Protein AF-A0A9D5URM2-F1 (afdb_monomer_lite)

Secondary structure (DSSP, 8-state):
-------------------PPPPPSSEE-HHHHHHHHHHHHHHHHHHTTSTTPPPPSSPEEEE-SSS--EEETTEEEE-S--HHHHHHHHHHHHHHHHTTTSGGGG-HHHHHHHHHHHHH-PPP-

pLDDT: mean 87.33, std 15.48, range [42.16, 98.62]

Radius of gyration: 25.63 Å; chains: 1; bounding box: 33×63×86 Å

Sequence (125 aa):
MKNWPSAIILCGALLYATTLPAQPRCTPDAALQQWLLTQAKGWHTLLQHYPGLEEPPPLRLCRIAHGQPHTDHGEIRLPPMPAEELRLAAAHEYLHLHFRHHPNGRDEPFIEQLARALILGEPPP

Foldseek 3Di:
DDDDDDDPPPPPPPPPPPPDPDDPQFAWDPPLQVVLVVLVVVCCVVCVVQPPWDDFPDETETEHQDDPFEDDPRYTYHYDDPPLVRQLSSQLRVLLRRCVPPPCSPVSVQSSQQSCCSRVVDDHD

Structure (mmCIF, N/CA/C/O backbone):
data_AF-A0A9D5URM2-F1
#
_entry.id   AF-A0A9D5URM2-F1
#
loop_
_atom_site.group_PDB
_atom_site.id
_atom_site.type_symbol
_atom_site.label_atom_id
_atom_site.label_alt_id
_atom_site.label_comp_id
_atom_site.label_asym_id
_atom_site.label_entity_id
_atom_site.label_seq_id
_atom_site.pdbx_PDB_ins_code
_atom_site.Cartn_x
_atom_site.Cartn_y
_atom_site.Cartn_z
_atom_site.occupancy
_atom_site.B_iso_or_equiv
_atom_site.auth_seq_id
_atom_site.auth_comp_id
_atom_site.auth_asym_id
_atom_site.auth_atom_id
_atom_site.pdbx_PDB_model_num
ATOM 1 N N . MET A 1 1 ? 13.798 -51.283 -71.723 1.00 46.03 1 MET A N 1
ATOM 2 C CA . MET A 1 1 ? 13.843 -51.694 -70.303 1.00 46.03 1 MET A CA 1
ATOM 3 C C . MET A 1 1 ? 14.630 -50.662 -69.513 1.00 46.03 1 MET A C 1
ATOM 5 O O . MET A 1 1 ? 15.852 -50.668 -69.580 1.00 46.03 1 MET A O 1
ATOM 9 N N . LYS A 1 2 ? 13.947 -49.750 -68.818 1.00 45.69 2 LYS A N 1
ATOM 10 C CA . LYS A 1 2 ? 14.487 -49.078 -67.630 1.00 45.69 2 LYS A CA 1
ATOM 11 C C . LYS A 1 2 ? 13.328 -48.389 -66.922 1.00 45.69 2 LYS A C 1
ATOM 13 O O . LYS A 1 2 ? 12.686 -47.503 -67.472 1.00 45.69 2 LYS A O 1
ATOM 18 N N . ASN A 1 3 ? 13.030 -48.903 -65.745 1.00 42.16 3 ASN A N 1
ATOM 19 C CA . ASN A 1 3 ? 11.854 -48.618 -64.947 1.00 42.16 3 ASN A CA 1
ATOM 20 C C . ASN A 1 3 ? 12.350 -47.679 -63.851 1.00 42.16 3 ASN A C 1
ATOM 22 O O . ASN A 1 3 ? 13.283 -48.045 -63.136 1.00 42.16 3 ASN A O 1
ATOM 26 N N . TRP A 1 4 ? 11.776 -46.485 -63.734 1.00 47.28 4 TRP A N 1
ATOM 27 C CA . TRP A 1 4 ? 12.107 -45.560 -62.652 1.00 47.28 4 TRP A CA 1
ATOM 28 C C . TRP A 1 4 ? 10.845 -45.368 -61.806 1.00 47.28 4 TRP A C 1
ATOM 30 O O . TRP A 1 4 ? 9.830 -44.952 -62.365 1.00 47.28 4 TRP A O 1
ATOM 40 N N . PRO A 1 5 ? 10.836 -45.746 -60.514 1.00 56.50 5 PRO A N 1
ATOM 41 C CA . PRO A 1 5 ? 9.640 -45.605 -59.705 1.00 56.50 5 PRO A CA 1
ATOM 42 C C . PRO A 1 5 ? 9.430 -44.134 -59.356 1.0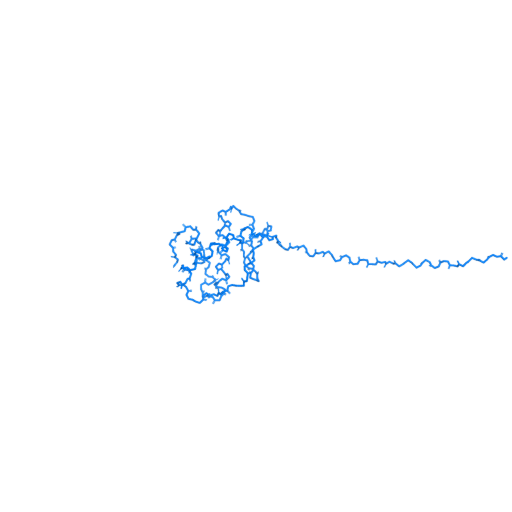0 56.50 5 PRO A C 1
ATOM 44 O O . PRO A 1 5 ? 10.355 -43.433 -58.945 1.00 56.50 5 PRO A O 1
ATOM 47 N N . SER A 1 6 ? 8.189 -43.688 -59.523 1.00 48.84 6 SER A N 1
ATOM 48 C CA . SER A 1 6 ? 7.692 -42.392 -59.089 1.00 48.84 6 SER A CA 1
ATOM 49 C C . SER A 1 6 ? 8.011 -42.173 -57.610 1.00 48.84 6 SER A C 1
ATOM 51 O O . SER A 1 6 ? 7.441 -42.826 -56.737 1.00 48.84 6 SER A O 1
ATOM 53 N N . ALA A 1 7 ? 8.922 -41.246 -57.320 1.00 51.41 7 ALA A N 1
ATOM 54 C CA . ALA A 1 7 ? 9.112 -40.731 -55.976 1.00 51.41 7 ALA A CA 1
ATOM 55 C C . ALA A 1 7 ? 7.923 -39.818 -55.653 1.00 51.41 7 ALA A C 1
ATOM 57 O O . ALA A 1 7 ? 7.826 -38.694 -56.144 1.00 51.41 7 ALA A O 1
ATOM 58 N N . ILE A 1 8 ? 6.985 -40.332 -54.860 1.00 58.38 8 ILE A N 1
ATOM 59 C CA . ILE A 1 8 ? 5.915 -39.542 -54.257 1.00 58.38 8 ILE A CA 1
ATOM 60 C C . ILE A 1 8 ? 6.584 -38.616 -53.239 1.00 58.38 8 ILE A C 1
ATOM 62 O O . ILE A 1 8 ? 6.921 -39.029 -52.131 1.00 58.38 8 ILE A O 1
ATOM 66 N N . ILE A 1 9 ? 6.814 -37.362 -53.628 1.00 55.34 9 ILE A N 1
ATOM 67 C CA . ILE A 1 9 ? 7.181 -36.301 -52.691 1.00 55.34 9 ILE A CA 1
ATOM 68 C C . ILE A 1 9 ? 5.907 -35.957 -51.918 1.00 55.34 9 ILE A C 1
ATOM 70 O O . ILE A 1 9 ? 5.089 -35.145 -52.347 1.00 55.34 9 ILE A O 1
ATOM 74 N N . LEU A 1 10 ? 5.719 -36.621 -50.778 1.00 52.69 10 LEU A N 1
ATOM 75 C CA . LEU A 1 10 ? 4.817 -36.168 -49.725 1.00 52.69 10 LEU A CA 1
ATOM 76 C C . LEU A 1 10 ? 5.375 -34.844 -49.195 1.00 52.69 10 LEU A C 1
ATOM 78 O O . LEU A 1 10 ? 6.219 -34.810 -48.304 1.00 52.69 10 LEU A O 1
ATOM 82 N N . CYS A 1 11 ? 4.915 -33.740 -49.780 1.00 51.75 11 CYS A N 1
ATOM 83 C CA . CYS A 1 11 ? 5.122 -32.404 -49.243 1.00 51.75 11 CYS A CA 1
ATOM 84 C C . CYS A 1 11 ? 4.212 -32.255 -48.013 1.00 51.75 11 CYS A C 1
ATOM 86 O O . CYS A 1 11 ? 3.141 -31.657 -48.072 1.00 51.75 11 CYS A O 1
ATOM 88 N N . GLY A 1 12 ? 4.595 -32.895 -46.906 1.00 53.00 12 GLY A N 1
ATOM 89 C CA . GLY A 1 12 ? 3.947 -32.717 -45.615 1.00 53.00 12 GLY A CA 1
ATOM 90 C C . GLY A 1 12 ? 4.245 -31.314 -45.109 1.00 53.00 12 GLY A C 1
ATOM 91 O O . GLY A 1 12 ? 5.307 -31.075 -44.541 1.00 53.00 12 GLY A O 1
ATOM 92 N N . ALA A 1 13 ? 3.327 -30.376 -45.338 1.00 60.41 13 ALA A N 1
ATOM 93 C CA . ALA A 1 13 ? 3.347 -29.085 -44.671 1.00 60.41 13 ALA A CA 1
ATOM 94 C C . ALA A 1 13 ? 3.118 -29.323 -43.170 1.00 60.41 13 ALA A C 1
ATOM 96 O O . ALA A 1 13 ? 1.985 -29.428 -42.705 1.00 60.41 13 ALA A O 1
ATOM 97 N N . LEU A 1 14 ? 4.208 -29.463 -42.415 1.00 60.41 14 LEU A N 1
ATOM 98 C CA . LEU A 1 14 ? 4.194 -29.371 -40.961 1.00 60.41 14 LEU A CA 1
ATOM 99 C C . LEU A 1 14 ? 3.767 -27.945 -40.594 1.00 60.41 14 LEU A C 1
ATOM 101 O O . LEU A 1 14 ? 4.577 -27.019 -40.556 1.00 60.41 14 LEU A O 1
ATOM 105 N N . LEU A 1 15 ? 2.468 -27.763 -40.363 1.00 60.97 15 LEU A N 1
ATOM 106 C CA . LEU A 1 15 ? 1.920 -26.568 -39.736 1.00 60.97 15 LEU A CA 1
ATOM 107 C C . LEU A 1 15 ? 2.349 -26.581 -38.264 1.00 60.97 15 LEU A C 1
ATOM 109 O O . LEU A 1 15 ? 1.643 -27.100 -37.401 1.00 60.97 15 LEU A O 1
ATOM 113 N N . TYR A 1 16 ? 3.529 -26.040 -37.966 1.00 64.38 16 TYR A N 1
ATOM 114 C CA . TYR A 1 16 ? 3.896 -25.720 -36.592 1.00 64.38 16 TYR A CA 1
ATOM 115 C C . TYR A 1 16 ? 3.031 -24.540 -36.146 1.00 64.38 16 TYR A C 1
ATOM 117 O O . TYR A 1 16 ? 3.308 -23.390 -36.479 1.00 64.38 16 TYR A O 1
ATOM 125 N N . ALA A 1 17 ? 1.958 -24.819 -35.407 1.00 66.38 17 ALA A N 1
ATOM 126 C CA . ALA A 1 17 ? 1.253 -23.789 -34.661 1.00 66.38 17 ALA A CA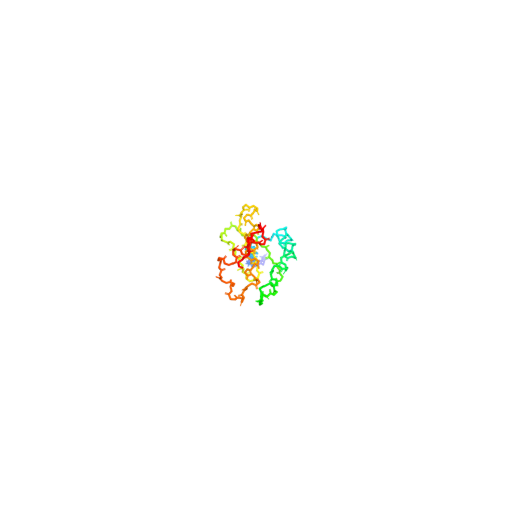 1
ATOM 127 C C . ALA A 1 17 ? 2.189 -23.309 -33.545 1.00 66.38 17 ALA A C 1
ATOM 129 O O . ALA A 1 17 ? 2.270 -23.915 -32.479 1.00 66.38 17 ALA A O 1
ATOM 130 N N . THR A 1 18 ? 2.946 -22.241 -33.792 1.00 65.69 18 THR A N 1
ATOM 131 C CA . THR A 1 18 ? 3.684 -21.568 -32.726 1.00 65.69 18 THR A CA 1
ATOM 132 C C . THR A 1 18 ? 2.666 -20.844 -31.859 1.00 65.69 18 THR A C 1
ATOM 134 O O . THR A 1 18 ? 2.254 -19.726 -32.168 1.00 65.69 18 THR A O 1
ATOM 137 N N . THR A 1 19 ? 2.227 -21.482 -30.777 1.00 68.06 19 THR A N 1
ATOM 138 C CA . THR A 1 19 ? 1.593 -20.766 -29.672 1.00 68.06 19 THR A CA 1
ATOM 139 C C . THR A 1 19 ? 2.642 -19.826 -29.097 1.00 68.06 19 THR A C 1
ATOM 141 O O . THR A 1 19 ? 3.517 -20.249 -28.340 1.00 68.06 19 THR A O 1
ATOM 144 N N . LEU A 1 20 ? 2.602 -18.557 -29.506 1.00 69.06 20 LEU A N 1
ATOM 145 C CA . LEU A 1 20 ? 3.365 -17.516 -28.833 1.00 69.06 20 LEU A CA 1
ATOM 146 C C . LEU A 1 20 ? 2.939 -17.525 -27.360 1.00 69.06 20 LEU A C 1
ATOM 148 O O . LEU A 1 20 ? 1.731 -17.534 -27.095 1.00 69.06 20 LEU A O 1
ATOM 152 N N . PRO A 1 21 ? 3.879 -17.548 -26.399 1.00 64.31 21 PRO A N 1
ATOM 153 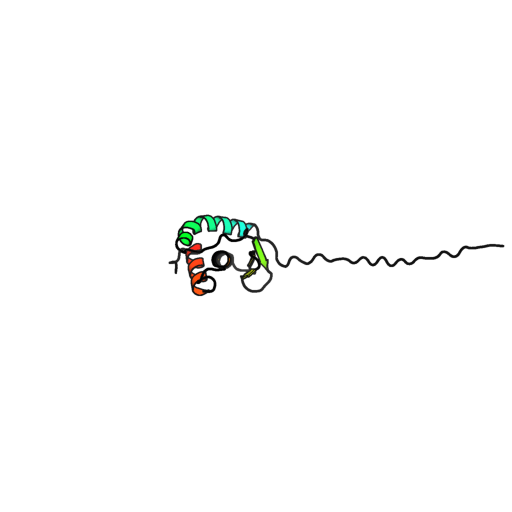C CA . PRO A 1 21 ? 3.505 -17.365 -25.009 1.00 64.31 21 PRO A CA 1
ATOM 154 C C . PRO A 1 21 ? 2.757 -16.036 -24.911 1.00 64.31 21 PRO A C 1
ATOM 156 O O . PRO A 1 21 ? 3.205 -15.022 -25.456 1.00 64.31 21 PRO A O 1
ATOM 159 N N . ALA A 1 22 ? 1.596 -16.048 -24.256 1.00 65.88 22 ALA A N 1
ATOM 160 C CA . ALA A 1 22 ? 0.914 -14.810 -23.921 1.00 65.88 22 ALA A CA 1
ATOM 161 C C . ALA A 1 22 ? 1.927 -13.935 -23.177 1.00 65.88 22 ALA A C 1
ATOM 163 O O . ALA A 1 22 ? 2.491 -14.372 -22.171 1.00 65.88 22 ALA A O 1
ATOM 164 N N . GLN A 1 23 ? 2.215 -12.744 -23.707 1.00 59.41 23 GLN A N 1
ATOM 165 C CA . GLN A 1 23 ? 3.121 -11.833 -23.020 1.00 59.41 23 GLN A CA 1
ATOM 166 C C . GLN A 1 23 ? 2.558 -11.600 -21.615 1.00 59.41 23 GLN A C 1
ATOM 168 O O . GLN A 1 23 ? 1.350 -11.345 -21.492 1.00 59.41 23 GLN A O 1
ATOM 173 N N . PRO A 1 24 ? 3.379 -11.737 -20.559 1.00 60.75 24 PRO A N 1
ATOM 174 C CA . PRO A 1 24 ? 2.903 -11.462 -19.219 1.00 60.75 24 PRO A CA 1
ATOM 175 C C . PRO A 1 24 ? 2.371 -10.030 -19.217 1.00 60.75 24 PRO A C 1
ATOM 177 O O . PRO A 1 24 ? 3.049 -9.099 -19.648 1.00 60.75 24 PRO A O 1
ATOM 180 N N . ARG A 1 25 ? 1.119 -9.860 -18.780 1.00 80.44 25 ARG A N 1
ATOM 181 C CA . ARG A 1 25 ? 0.418 -8.563 -18.803 1.00 80.44 25 ARG A CA 1
ATOM 182 C C . ARG A 1 25 ? 1.078 -7.516 -17.894 1.00 80.44 25 ARG A C 1
ATOM 184 O O . ARG A 1 25 ? 0.666 -6.360 -17.891 1.00 80.44 25 ARG A O 1
ATOM 191 N N . CYS A 1 26 ? 2.071 -7.929 -17.111 1.00 91.19 26 CYS A N 1
ATOM 192 C CA . CYS A 1 26 ? 2.786 -7.136 -16.130 1.00 91.19 26 CYS A CA 1
ATOM 193 C C . CYS A 1 26 ? 4.087 -7.840 -15.697 1.00 91.19 26 CYS A C 1
ATOM 195 O O . CYS A 1 26 ? 4.207 -9.061 -15.817 1.00 91.19 26 CYS A O 1
ATOM 197 N N . THR A 1 27 ? 5.033 -7.088 -15.135 1.00 94.12 27 THR A N 1
ATOM 198 C CA . THR A 1 27 ? 6.306 -7.612 -14.606 1.00 94.12 27 THR A CA 1
ATOM 199 C C . THR A 1 27 ? 6.239 -7.698 -13.079 1.00 94.12 27 THR A C 1
ATOM 201 O O . THR A 1 27 ? 6.007 -6.665 -12.456 1.00 94.12 27 THR A O 1
ATOM 204 N N . PRO A 1 28 ? 6.439 -8.866 -12.442 1.00 95.19 28 PRO A N 1
ATOM 205 C CA . PRO A 1 28 ? 6.451 -8.963 -10.981 1.00 95.19 28 PRO A CA 1
ATOM 206 C C . PRO A 1 28 ? 7.510 -8.057 -10.340 1.00 95.19 28 PRO A C 1
ATOM 208 O O . PRO A 1 28 ? 8.625 -7.957 -10.851 1.00 95.19 28 PRO A O 1
ATOM 211 N N . ASP A 1 29 ? 7.185 -7.441 -9.203 1.00 96.31 29 ASP A N 1
ATOM 212 C CA . ASP A 1 29 ? 8.125 -6.622 -8.426 1.00 96.31 29 ASP A CA 1
ATOM 213 C C . ASP A 1 29 ? 8.236 -7.154 -6.996 1.00 96.31 29 ASP A C 1
ATOM 215 O O . ASP A 1 29 ? 7.532 -6.744 -6.070 1.00 96.31 29 ASP A O 1
ATOM 219 N N . ALA A 1 30 ? 9.146 -8.115 -6.836 1.00 96.12 30 ALA A N 1
ATOM 220 C CA . ALA A 1 30 ? 9.386 -8.782 -5.564 1.00 96.12 30 ALA A CA 1
ATOM 221 C C . ALA A 1 30 ? 9.934 -7.830 -4.489 1.00 96.12 30 ALA A C 1
ATOM 223 O O . ALA A 1 30 ? 9.657 -8.028 -3.306 1.00 96.12 30 ALA A O 1
ATOM 224 N N . ALA A 1 31 ? 10.691 -6.798 -4.876 1.00 96.56 31 ALA A N 1
ATOM 225 C CA . ALA A 1 31 ? 11.271 -5.855 -3.926 1.00 96.56 31 ALA A CA 1
ATOM 226 C C . ALA A 1 31 ? 10.181 -4.980 -3.299 1.00 96.56 31 ALA A C 1
ATOM 228 O O . ALA A 1 31 ? 10.115 -4.861 -2.072 1.00 96.56 31 ALA A O 1
ATOM 229 N N . LEU A 1 32 ? 9.286 -4.422 -4.121 1.00 97.31 32 LEU A N 1
ATOM 230 C CA . LEU A 1 32 ? 8.168 -3.627 -3.623 1.00 97.31 32 LEU A CA 1
ATOM 231 C C . LEU A 1 32 ? 7.149 -4.487 -2.866 1.00 97.31 32 LEU A C 1
ATOM 233 O O . LEU A 1 32 ? 6.660 -4.060 -1.822 1.00 97.31 32 LEU A O 1
ATOM 237 N N . GLN A 1 33 ? 6.887 -5.718 -3.319 1.00 97.62 33 GLN A N 1
ATOM 238 C CA . GLN A 1 33 ? 6.046 -6.666 -2.581 1.00 97.62 33 GLN A CA 1
ATOM 239 C C . GLN A 1 33 ? 6.611 -6.955 -1.184 1.00 97.62 33 GLN A C 1
ATOM 241 O O . GLN A 1 33 ? 5.887 -6.886 -0.192 1.00 97.62 33 GLN A O 1
ATOM 246 N N . GLN A 1 34 ? 7.909 -7.255 -1.085 1.00 96.94 34 GLN A N 1
ATOM 247 C CA . GLN A 1 34 ? 8.558 -7.537 0.193 1.00 96.94 34 GLN A CA 1
ATOM 248 C C . GLN A 1 34 ? 8.554 -6.314 1.114 1.00 96.94 34 GLN A C 1
ATOM 250 O O . GLN A 1 34 ? 8.342 -6.445 2.324 1.00 96.94 34 GLN A O 1
ATOM 255 N N . TRP A 1 35 ? 8.769 -5.124 0.550 1.00 96.81 35 TRP A N 1
ATOM 256 C CA . TRP A 1 35 ? 8.626 -3.872 1.282 1.00 96.81 35 TRP A CA 1
ATOM 257 C C . TRP A 1 35 ? 7.203 -3.723 1.838 1.00 96.81 35 TRP A C 1
ATOM 259 O O . TRP A 1 35 ? 7.059 -3.517 3.042 1.00 96.81 35 TRP A O 1
ATOM 269 N N . LEU A 1 36 ? 6.170 -3.924 1.014 1.00 97.00 36 LEU A N 1
ATOM 270 C CA . LEU A 1 36 ? 4.766 -3.781 1.408 1.00 97.00 36 LEU A CA 1
ATOM 271 C C . LEU A 1 36 ? 4.381 -4.777 2.511 1.00 97.00 36 LEU A C 1
ATOM 273 O O . LEU A 1 36 ? 3.825 -4.376 3.528 1.00 97.00 36 LEU A O 1
ATOM 277 N N . LEU A 1 37 ? 4.778 -6.048 2.387 1.00 95.31 37 LEU A N 1
ATOM 278 C CA . LEU A 1 37 ? 4.582 -7.060 3.437 1.00 95.31 37 LEU A CA 1
ATOM 279 C C . LEU A 1 37 ? 5.290 -6.703 4.748 1.00 95.31 37 LEU A C 1
ATOM 281 O O . LEU A 1 37 ? 4.832 -7.068 5.829 1.00 95.31 37 LEU A O 1
ATOM 285 N N . THR A 1 38 ? 6.431 -6.020 4.666 1.00 96.12 38 THR A N 1
ATOM 286 C CA . THR A 1 38 ? 7.155 -5.565 5.856 1.00 96.12 38 THR A CA 1
ATOM 287 C C . THR A 1 38 ? 6.407 -4.422 6.539 1.00 96.12 38 THR A C 1
ATOM 289 O O . THR A 1 38 ? 6.272 -4.451 7.759 1.00 96.12 38 THR A O 1
ATOM 292 N N . GLN A 1 39 ? 5.878 -3.463 5.771 1.00 96.38 39 GLN A N 1
ATOM 293 C CA . GLN A 1 39 ? 5.069 -2.367 6.315 1.00 96.38 39 GLN A CA 1
ATOM 294 C C . GLN A 1 39 ? 3.754 -2.870 6.921 1.00 96.38 39 GLN A C 1
ATOM 296 O O . GLN A 1 39 ? 3.417 -2.507 8.046 1.00 96.38 39 GLN A O 1
ATOM 301 N N . ALA A 1 40 ? 3.066 -3.781 6.227 1.00 94.06 40 ALA A N 1
ATOM 302 C CA . ALA A 1 40 ? 1.787 -4.352 6.644 1.00 94.06 40 ALA A CA 1
ATOM 303 C C . ALA A 1 40 ? 1.807 -4.945 8.062 1.00 94.06 40 ALA A C 1
ATOM 305 O O . ALA A 1 40 ? 0.840 -4.807 8.810 1.00 94.06 40 ALA A O 1
ATOM 306 N N . LYS A 1 41 ? 2.934 -5.538 8.480 1.00 92.88 41 LYS A N 1
ATOM 307 C CA . LYS A 1 41 ? 3.115 -6.035 9.856 1.00 92.88 41 LYS A CA 1
ATOM 308 C C . LYS A 1 41 ? 2.960 -4.930 10.904 1.00 92.88 41 LYS A C 1
ATOM 310 O O . LYS A 1 41 ? 2.405 -5.181 11.967 1.00 92.88 41 LYS A O 1
ATOM 315 N N . GLY A 1 42 ? 3.451 -3.725 10.613 1.00 93.06 42 GLY A N 1
ATOM 316 C CA . GLY A 1 42 ? 3.335 -2.562 11.496 1.00 93.06 42 GLY A CA 1
ATOM 317 C C . GLY A 1 42 ? 1.953 -1.907 11.455 1.00 93.06 42 GLY A C 1
ATOM 318 O O . GLY A 1 42 ? 1.523 -1.313 12.439 1.00 93.06 42 GLY A O 1
ATOM 319 N N . TRP A 1 43 ? 1.230 -2.051 10.346 1.00 95.06 43 TRP A N 1
ATOM 320 C CA . TRP A 1 43 ? -0.100 -1.464 10.164 1.00 95.06 43 TRP A CA 1
ATOM 321 C C . TRP A 1 43 ? -1.202 -2.186 10.931 1.00 95.06 43 TRP A C 1
ATOM 323 O O . TRP A 1 43 ? -2.257 -1.600 11.165 1.00 95.06 43 TRP A O 1
ATOM 333 N N . HIS A 1 44 ? -0.952 -3.426 11.360 1.00 87.69 44 HIS A N 1
ATOM 334 C CA . HIS A 1 44 ? -1.932 -4.254 12.055 1.00 87.69 44 HIS A CA 1
ATOM 335 C C . HIS A 1 44 ? -2.598 -3.524 13.230 1.00 87.69 44 HIS A C 1
ATOM 337 O O . HIS A 1 44 ? -3.820 -3.535 13.335 1.00 87.69 44 HIS A O 1
ATOM 343 N N . THR A 1 45 ? -1.825 -2.812 14.056 1.00 88.94 45 THR A N 1
ATOM 344 C CA . THR A 1 45 ? -2.357 -2.056 15.202 1.00 88.94 45 THR A CA 1
ATOM 345 C C . THR A 1 45 ? -3.358 -0.979 14.785 1.00 88.94 45 THR A C 1
ATOM 347 O O . THR A 1 45 ? -4.390 -0.825 15.432 1.00 88.94 45 THR A O 1
ATOM 350 N N . LEU A 1 46 ? -3.089 -0.230 13.707 1.00 92.12 46 LEU A N 1
ATOM 351 C CA . LEU A 1 46 ? -4.034 0.782 13.228 1.00 92.12 46 LEU A CA 1
ATOM 352 C C . LEU A 1 46 ? -5.265 0.107 12.614 1.00 92.12 46 LEU A C 1
ATOM 354 O O . LEU A 1 46 ? -6.391 0.457 12.954 1.00 92.12 46 LEU A O 1
ATOM 358 N N . LEU A 1 47 ? -5.049 -0.900 11.765 1.00 93.69 47 LEU A N 1
ATOM 359 C CA . LEU A 1 47 ? -6.112 -1.570 11.019 1.00 93.69 47 LEU A CA 1
ATOM 360 C C . LEU A 1 47 ? -7.090 -2.355 11.907 1.00 93.69 47 LEU A C 1
ATOM 362 O O . LEU A 1 47 ? -8.263 -2.456 11.564 1.00 93.69 47 LEU A O 1
ATOM 366 N N . GLN A 1 48 ? -6.660 -2.828 13.080 1.00 90.94 48 GLN A N 1
ATOM 367 C CA . GLN A 1 48 ? -7.534 -3.471 14.072 1.00 90.94 48 GLN A CA 1
ATOM 368 C C . GLN A 1 48 ? -8.704 -2.590 14.549 1.00 90.94 48 GLN A C 1
ATOM 370 O O . GLN A 1 48 ? -9.693 -3.123 15.051 1.00 90.94 48 GLN A O 1
ATOM 375 N N . HIS A 1 49 ? -8.619 -1.264 14.397 1.00 92.06 49 HIS A N 1
ATOM 376 C CA . HIS A 1 49 ? -9.694 -0.343 14.781 1.00 92.06 49 HIS A CA 1
ATOM 377 C C . HIS A 1 49 ? -10.860 -0.320 13.782 1.00 92.06 49 HIS A C 1
ATOM 379 O O . HIS A 1 49 ? -11.913 0.234 14.094 1.00 92.06 49 HIS A O 1
ATOM 385 N N . TYR A 1 50 ? -10.702 -0.943 12.612 1.00 92.75 50 TYR A N 1
ATOM 386 C CA . TYR A 1 50 ? -11.733 -1.040 11.585 1.00 92.75 50 TYR A CA 1
ATOM 387 C C . TYR A 1 50 ? -12.272 -2.480 11.566 1.00 92.75 50 TYR A C 1
ATOM 389 O O . TYR A 1 50 ? -11.640 -3.368 10.999 1.00 92.75 50 TYR A O 1
ATOM 397 N N . PRO A 1 51 ? -13.398 -2.783 12.234 1.00 88.75 51 PRO A N 1
ATOM 398 C CA . PRO A 1 51 ? -13.940 -4.137 12.244 1.00 88.75 51 PRO A CA 1
ATOM 399 C C . PRO A 1 51 ? -14.462 -4.536 10.857 1.00 88.75 51 PRO A C 1
ATOM 401 O O . PRO A 1 51 ? -15.044 -3.728 10.141 1.00 88.75 51 PRO A O 1
ATOM 404 N N . GLY A 1 52 ? -14.315 -5.813 10.499 1.00 89.00 52 GLY A N 1
ATOM 405 C CA . GLY A 1 52 ? -14.814 -6.343 9.224 1.00 89.00 52 GLY A CA 1
ATOM 406 C C . GLY A 1 52 ? -13.816 -6.282 8.065 1.00 89.00 52 GLY A C 1
ATOM 407 O O . GLY A 1 52 ? -14.224 -6.483 6.924 1.00 89.00 52 GLY A O 1
ATOM 408 N N . LEU A 1 53 ? -12.529 -6.033 8.339 1.00 91.50 53 LEU A N 1
ATOM 409 C CA . LEU A 1 53 ? -11.468 -6.270 7.357 1.00 91.50 53 LEU A CA 1
ATOM 410 C C . LEU A 1 53 ? -11.312 -7.757 7.068 1.00 91.50 53 LEU A C 1
ATOM 412 O O . LEU A 1 53 ? -11.420 -8.598 7.964 1.00 91.50 53 LEU A O 1
ATOM 416 N N . GLU A 1 54 ? -11.002 -8.064 5.816 1.00 86.06 54 GLU A N 1
ATOM 417 C CA . GLU A 1 54 ? -10.719 -9.424 5.380 1.00 86.06 54 GLU A CA 1
ATOM 418 C C . GLU A 1 54 ? -9.224 -9.696 5.339 1.00 86.06 54 GLU A C 1
ATOM 420 O O . GLU A 1 54 ? -8.418 -8.798 5.087 1.00 86.06 54 GLU A O 1
ATOM 425 N N . GLU A 1 55 ? -8.859 -10.960 5.543 1.00 84.88 55 GLU A N 1
ATOM 426 C CA . GLU A 1 55 ? -7.522 -11.424 5.198 1.00 84.88 55 GLU A CA 1
ATOM 427 C C . GLU A 1 55 ? -7.437 -11.512 3.665 1.00 84.88 55 GLU A C 1
ATOM 429 O O . GLU A 1 55 ? -8.218 -12.246 3.045 1.00 84.88 55 GLU A O 1
ATOM 434 N N . PRO A 1 56 ? -6.536 -10.758 3.018 1.00 78.38 56 PRO A N 1
ATOM 435 C CA . PRO A 1 56 ? -6.445 -10.734 1.577 1.00 78.38 56 PRO A CA 1
ATOM 436 C C . PRO A 1 56 ? -5.843 -12.057 1.083 1.00 78.38 56 PRO A C 1
ATOM 438 O O . PRO A 1 56 ? -5.153 -12.763 1.825 1.00 78.38 56 PRO A O 1
ATOM 441 N N . PRO A 1 57 ? -6.061 -12.416 -0.195 1.00 81.38 57 PRO A N 1
ATOM 442 C CA . PRO A 1 57 ? -5.307 -13.505 -0.806 1.00 81.38 57 PRO A CA 1
ATOM 443 C C . PRO A 1 57 ? -3.794 -13.227 -0.723 1.00 81.38 57 PRO A C 1
ATOM 445 O O . PRO A 1 57 ? -3.392 -12.079 -0.513 1.00 81.38 57 PRO A O 1
ATOM 448 N N . PRO A 1 58 ? -2.935 -14.243 -0.944 1.00 89.12 58 PRO A N 1
ATOM 449 C CA . PRO A 1 58 ? -1.492 -14.040 -0.967 1.00 89.12 58 PRO A CA 1
ATOM 450 C C . PRO A 1 58 ? -1.121 -12.864 -1.868 1.00 89.12 58 PRO A C 1
ATOM 452 O O . PRO A 1 58 ? -1.418 -12.882 -3.066 1.00 89.12 58 PRO A O 1
ATOM 455 N N . LEU A 1 59 ? -0.494 -11.850 -1.271 1.00 91.25 59 LEU A N 1
ATOM 456 C CA . LEU A 1 59 ? -0.179 -10.602 -1.946 1.00 91.25 59 LEU A CA 1
ATOM 457 C C . LEU A 1 59 ? 0.707 -10.870 -3.163 1.00 91.25 59 LEU A C 1
ATOM 459 O O . LEU A 1 59 ? 1.795 -11.439 -3.039 1.00 91.25 59 LEU A O 1
ATOM 463 N N . ARG A 1 60 ? 0.253 -10.408 -4.327 1.00 94.50 60 ARG A N 1
ATOM 464 C CA . ARG A 1 60 ? 1.046 -10.362 -5.556 1.00 94.50 60 ARG A CA 1
ATOM 465 C C . ARG A 1 60 ? 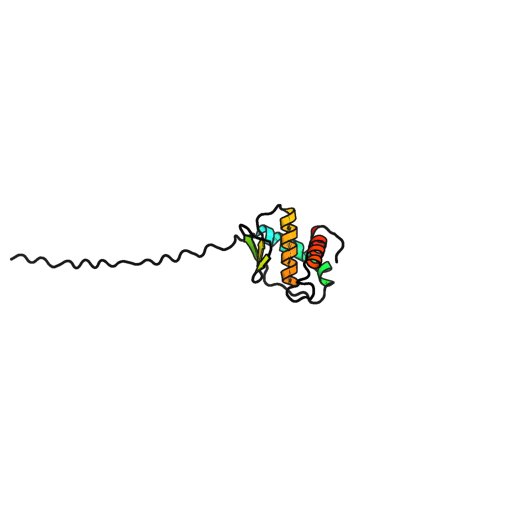1.104 -8.926 -6.045 1.00 94.50 60 ARG A C 1
ATOM 467 O O . ARG A 1 60 ? 0.062 -8.285 -6.175 1.00 94.50 60 ARG A O 1
ATOM 474 N N . LEU A 1 61 ? 2.311 -8.435 -6.311 1.00 95.88 61 LEU A N 1
ATOM 475 C CA . LEU A 1 61 ? 2.524 -7.088 -6.830 1.00 95.88 61 LEU A CA 1
ATOM 476 C C . LEU A 1 61 ? 3.208 -7.133 -8.191 1.00 95.88 61 LEU A C 1
ATOM 478 O O . LEU A 1 61 ? 4.269 -7.742 -8.363 1.00 95.88 61 LEU A O 1
ATOM 482 N N . CYS A 1 62 ? 2.616 -6.423 -9.147 1.00 94.38 62 CYS A N 1
ATOM 483 C CA . CYS A 1 62 ? 3.077 -6.389 -10.520 1.00 94.38 62 CYS A CA 1
ATOM 484 C C . CYS A 1 62 ? 3.150 -4.961 -11.088 1.00 94.38 62 CYS A C 1
ATOM 486 O O . CYS A 1 62 ? 2.334 -4.090 -10.794 1.00 94.38 62 CYS A O 1
ATOM 488 N N . ARG A 1 63 ? 4.127 -4.729 -11.965 1.00 96.19 63 ARG A N 1
ATOM 489 C CA . ARG A 1 63 ? 4.347 -3.484 -12.710 1.00 96.19 63 ARG A CA 1
ATOM 490 C C . ARG A 1 63 ? 3.641 -3.538 -14.055 1.00 96.19 63 ARG A C 1
ATOM 492 O O . ARG A 1 63 ? 3.854 -4.482 -14.816 1.00 96.19 63 ARG A O 1
ATOM 499 N N . ILE A 1 64 ? 2.860 -2.515 -14.374 1.00 95.81 64 ILE A N 1
ATOM 500 C CA . ILE A 1 64 ? 2.246 -2.320 -15.697 1.00 95.81 64 ILE A CA 1
ATOM 501 C C . ILE A 1 64 ? 2.919 -1.153 -16.420 1.00 95.81 64 ILE A C 1
ATOM 503 O O . ILE A 1 64 ? 3.576 -0.330 -15.791 1.00 95.81 64 ILE A O 1
ATOM 507 N N . ALA A 1 65 ? 2.785 -1.080 -17.745 1.00 93.62 65 ALA A N 1
ATOM 508 C CA . ALA A 1 65 ? 3.433 -0.031 -18.535 1.00 93.62 65 ALA A CA 1
ATOM 509 C C . ALA A 1 65 ? 2.728 1.335 -18.430 1.00 93.62 65 ALA A C 1
ATOM 511 O O . ALA A 1 65 ? 3.385 2.370 -18.487 1.00 93.62 65 ALA A O 1
ATOM 512 N N . HIS A 1 66 ? 1.400 1.340 -18.306 1.00 92.12 66 HIS A N 1
ATOM 513 C CA . HIS A 1 66 ? 0.550 2.534 -18.290 1.00 92.12 66 HIS A CA 1
ATOM 514 C C . HIS A 1 66 ? -0.785 2.232 -17.594 1.00 92.12 66 HIS A C 1
ATOM 516 O O . HIS A 1 66 ? -1.097 1.070 -17.337 1.00 92.12 66 HIS A O 1
ATOM 522 N N . GLY A 1 67 ? -1.578 3.274 -17.329 1.00 93.31 67 GLY A N 1
ATOM 523 C CA . GLY A 1 67 ? -2.862 3.186 -16.629 1.00 93.31 67 GLY A CA 1
ATOM 524 C C . GLY A 1 67 ? -2.787 3.768 -15.219 1.00 93.31 67 GLY A C 1
ATOM 525 O O . GLY A 1 67 ? -1.853 4.502 -14.900 1.00 93.31 67 GLY A O 1
ATOM 526 N N . GLN A 1 68 ? -3.778 3.446 -14.393 1.00 95.31 68 GLN A N 1
ATOM 527 C CA . GLN A 1 68 ? -3.827 3.831 -12.983 1.00 95.31 68 GLN A CA 1
ATOM 528 C C . GLN A 1 68 ? -3.452 2.640 -12.088 1.00 95.31 68 GLN A C 1
ATOM 530 O O . GLN A 1 68 ? -3.633 1.487 -12.512 1.00 95.31 68 GLN A O 1
ATOM 535 N N . PRO A 1 69 ? -2.928 2.899 -10.873 1.00 97.38 69 PRO A N 1
ATOM 536 C CA . PRO A 1 69 ? -2.933 1.915 -9.799 1.00 97.38 69 PRO A CA 1
ATOM 537 C C . PRO A 1 69 ? -4.309 1.268 -9.686 1.00 97.38 69 PRO A C 1
ATOM 539 O O . PRO A 1 69 ? -5.322 1.953 -9.811 1.00 97.38 69 PRO A O 1
ATOM 542 N N . HIS A 1 70 ? -4.332 -0.053 -9.573 1.00 95.81 70 HIS A N 1
ATOM 543 C CA . HIS A 1 70 ? -5.559 -0.785 -9.308 1.00 95.81 70 HIS A CA 1
ATOM 544 C C . HIS A 1 70 ? -5.241 -2.175 -8.778 1.00 95.81 70 HIS A C 1
ATOM 546 O O . HIS A 1 70 ? -4.159 -2.735 -8.998 1.00 95.81 70 HIS A O 1
ATOM 552 N N . THR A 1 71 ? -6.255 -2.767 -8.172 1.00 93.75 71 THR A N 1
ATOM 553 C CA . THR A 1 71 ? -6.272 -4.161 -7.777 1.00 93.75 71 THR A CA 1
ATOM 554 C C . THR A 1 71 ? -7.099 -4.971 -8.768 1.00 93.75 71 THR A C 1
ATOM 556 O O . THR A 1 71 ? -8.202 -4.581 -9.145 1.00 93.75 71 THR A O 1
ATOM 559 N N . ASP A 1 72 ? -6.597 -6.129 -9.186 1.00 87.50 72 ASP A N 1
ATOM 560 C CA . ASP A 1 72 ? -7.328 -7.047 -10.059 1.00 87.50 72 ASP A CA 1
ATOM 561 C C . ASP A 1 72 ? -7.090 -8.498 -9.646 1.00 87.50 72 ASP A C 1
ATOM 563 O O . ASP A 1 72 ? -5.950 -8.944 -9.539 1.00 87.50 72 ASP A O 1
ATOM 567 N N . HIS A 1 73 ? -8.170 -9.245 -9.408 1.00 84.62 73 HIS A N 1
ATOM 568 C CA . HIS A 1 73 ? -8.123 -10.647 -8.967 1.00 84.62 73 HIS A CA 1
ATOM 569 C C . HIS A 1 73 ? -7.167 -10.912 -7.778 1.00 84.62 73 HIS A C 1
ATOM 571 O O . HIS A 1 73 ? -6.541 -11.972 -7.690 1.00 84.62 73 HIS A O 1
ATOM 577 N N . GLY A 1 74 ? -7.057 -9.955 -6.850 1.00 85.88 74 GLY A N 1
ATOM 578 C CA . GLY A 1 74 ? -6.178 -10.059 -5.681 1.00 85.88 74 GLY A CA 1
ATOM 579 C C . GLY A 1 74 ? -4.728 -9.617 -5.918 1.00 85.88 74 GLY A C 1
ATOM 580 O O . GLY A 1 74 ? -3.887 -9.827 -5.048 1.00 85.88 74 GLY A O 1
ATOM 581 N N . GLU A 1 75 ? -4.418 -9.042 -7.082 1.00 92.12 75 GLU A N 1
ATOM 582 C CA . GLU A 1 75 ? -3.085 -8.549 -7.439 1.00 92.12 75 GLU A CA 1
ATOM 583 C C . GLU A 1 75 ? -3.061 -7.027 -7.499 1.00 92.12 75 GLU A C 1
ATOM 585 O O . GLU A 1 75 ? -3.913 -6.424 -8.147 1.00 92.12 75 GLU A O 1
ATOM 590 N N . ILE A 1 76 ? -2.037 -6.420 -6.904 1.00 96.69 76 ILE A N 1
ATOM 591 C CA . ILE A 1 76 ? -1.786 -4.983 -7.009 1.00 96.69 76 ILE A CA 1
ATOM 592 C C . ILE A 1 76 ? -1.020 -4.708 -8.304 1.00 96.69 76 ILE A C 1
ATOM 594 O O . ILE A 1 76 ? 0.041 -5.297 -8.545 1.00 96.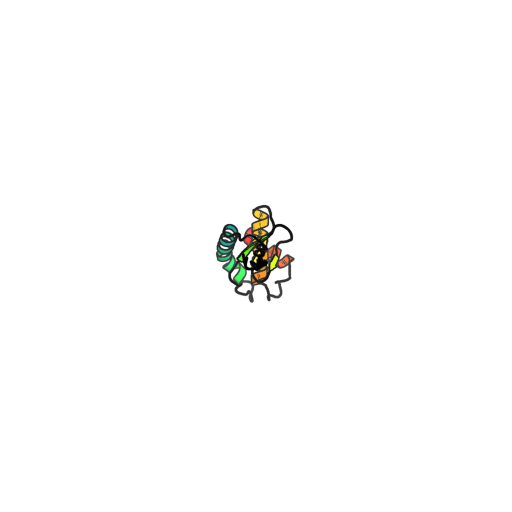69 76 ILE A O 1
ATOM 598 N N . ARG A 1 77 ? -1.524 -3.784 -9.125 1.00 96.88 77 ARG A N 1
ATOM 599 C CA . ARG A 1 77 ? -0.892 -3.361 -10.378 1.00 96.88 77 ARG A CA 1
ATOM 600 C C . ARG A 1 77 ? -0.544 -1.891 -10.343 1.00 96.88 77 ARG A C 1
ATOM 602 O O . ARG A 1 77 ? -1.415 -1.051 -10.160 1.00 96.88 77 ARG A O 1
ATOM 609 N N . LEU A 1 78 ? 0.733 -1.587 -10.560 1.00 97.94 78 LEU A N 1
ATOM 610 C CA . LEU A 1 78 ? 1.251 -0.227 -10.435 1.00 97.94 78 LEU A CA 1
ATOM 611 C C . LEU A 1 78 ? 1.992 0.212 -11.708 1.00 97.94 78 LEU A C 1
ATOM 613 O O . LEU A 1 78 ? 2.901 -0.497 -12.158 1.00 97.94 78 LEU A O 1
ATOM 617 N N . PRO A 1 79 ? 1.642 1.369 -12.297 1.00 97.00 79 PRO A N 1
ATOM 618 C CA . PRO A 1 79 ? 2.400 1.968 -13.391 1.00 97.00 79 PRO A CA 1
ATOM 619 C C . PRO A 1 79 ? 3.710 2.602 -12.876 1.00 97.00 79 PRO A C 1
ATOM 621 O O . PRO A 1 79 ? 3.920 2.698 -11.660 1.00 97.00 79 PRO A O 1
ATOM 624 N N . PRO A 1 80 ? 4.633 3.031 -13.759 1.00 96.69 80 PRO A N 1
ATOM 625 C CA . PRO A 1 80 ? 5.834 3.770 -13.366 1.00 96.69 80 PRO A CA 1
ATOM 626 C C . PRO A 1 80 ? 5.478 5.072 -12.637 1.00 96.69 80 PRO A C 1
ATOM 628 O O . PRO A 1 80 ? 4.685 5.860 -13.138 1.00 96.69 80 PRO A O 1
ATOM 631 N N . MET A 1 81 ? 6.072 5.280 -11.460 1.00 97.12 81 MET A N 1
ATOM 632 C CA . MET A 1 81 ? 5.840 6.428 -10.576 1.00 97.12 81 MET A CA 1
ATOM 633 C C . MET A 1 81 ? 7.128 6.739 -9.796 1.00 97.12 81 MET A C 1
ATOM 635 O O . MET A 1 81 ? 7.956 5.833 -9.625 1.00 97.12 81 MET A O 1
ATOM 639 N N . PRO A 1 82 ? 7.311 7.971 -9.291 1.00 97.56 82 PRO A N 1
ATOM 640 C CA . PRO A 1 82 ? 8.329 8.272 -8.287 1.00 97.56 82 PRO A CA 1
ATOM 641 C C . PRO A 1 82 ? 8.199 7.363 -7.058 1.00 97.56 82 PRO A C 1
ATOM 643 O O . PRO A 1 82 ? 7.107 6.928 -6.705 1.00 97.56 82 PRO A O 1
ATOM 646 N N . ALA A 1 83 ? 9.314 7.066 -6.386 1.00 95.12 83 ALA A N 1
ATOM 647 C CA . ALA A 1 83 ? 9.351 6.045 -5.334 1.00 95.12 83 ALA A CA 1
ATOM 648 C C . ALA A 1 83 ? 8.394 6.312 -4.155 1.00 95.12 83 ALA A C 1
ATOM 650 O O . ALA A 1 83 ? 7.851 5.363 -3.593 1.00 95.12 83 ALA A O 1
ATOM 651 N N . GLU A 1 84 ? 8.186 7.572 -3.771 1.00 96.50 84 GLU A N 1
ATOM 652 C CA . GLU A 1 84 ? 7.278 7.934 -2.673 1.00 96.50 84 GLU A CA 1
ATOM 653 C C . GLU A 1 84 ? 5.810 7.766 -3.070 1.00 96.50 84 GLU A C 1
ATOM 655 O O . GLU A 1 84 ? 5.072 7.059 -2.384 1.00 96.50 84 GLU A O 1
ATOM 660 N N . GLU A 1 85 ? 5.417 8.314 -4.223 1.00 97.81 85 GLU A N 1
ATOM 661 C CA . GLU A 1 85 ? 4.083 8.114 -4.810 1.00 97.81 85 GLU A CA 1
ATOM 662 C C . GLU A 1 85 ? 3.780 6.629 -4.991 1.00 97.81 85 GLU A C 1
ATOM 664 O O . GLU A 1 85 ? 2.676 6.165 -4.720 1.00 97.81 85 GLU A O 1
ATOM 669 N N . LEU A 1 86 ? 4.792 5.856 -5.379 1.00 97.88 86 LEU A N 1
ATOM 670 C CA . LEU A 1 86 ? 4.640 4.434 -5.599 1.00 97.88 86 LEU A CA 1
ATOM 671 C C . LEU A 1 86 ? 4.350 3.651 -4.319 1.00 97.88 86 LEU A C 1
ATOM 673 O O . LEU A 1 86 ? 3.568 2.701 -4.339 1.00 97.88 86 LEU A O 1
ATOM 677 N N . ARG A 1 87 ? 4.981 4.037 -3.211 1.00 98.06 87 ARG A N 1
ATOM 678 C CA . ARG A 1 87 ? 4.729 3.444 -1.894 1.00 98.06 87 ARG A CA 1
ATOM 679 C C . ARG A 1 87 ? 3.334 3.788 -1.390 1.00 98.06 87 ARG A C 1
ATOM 681 O O . ARG A 1 87 ? 2.669 2.907 -0.851 1.00 98.06 87 ARG A O 1
ATOM 688 N N . LEU A 1 88 ? 2.896 5.029 -1.600 1.00 98.50 88 LEU A N 1
ATOM 689 C CA . LEU A 1 88 ? 1.547 5.460 -1.246 1.00 98.50 88 LEU A CA 1
ATOM 690 C C . LEU A 1 88 ? 0.493 4.713 -2.072 1.00 98.50 88 LEU A C 1
ATOM 692 O O . LEU A 1 88 ? -0.408 4.114 -1.496 1.00 98.50 88 LEU A O 1
ATOM 696 N N . ALA A 1 89 ? 0.666 4.636 -3.394 1.00 98.44 89 ALA A N 1
ATOM 697 C CA . ALA A 1 89 ? -0.223 3.882 -4.277 1.00 98.44 89 ALA A CA 1
ATOM 698 C C . ALA A 1 89 ? -0.266 2.386 -3.919 1.00 98.44 89 ALA A C 1
ATOM 700 O O . ALA A 1 89 ? -1.329 1.776 -3.907 1.00 98.44 89 ALA A O 1
ATOM 701 N N . ALA A 1 90 ? 0.873 1.779 -3.571 1.00 98.25 90 ALA A N 1
ATOM 702 C CA . ALA A 1 90 ? 0.903 0.389 -3.120 1.00 98.25 90 ALA A CA 1
ATOM 703 C C . ALA A 1 90 ? 0.113 0.178 -1.815 1.00 98.25 90 ALA A C 1
ATOM 705 O O . ALA A 1 90 ? -0.566 -0.836 -1.677 1.00 98.25 90 ALA A O 1
ATOM 706 N N . ALA A 1 91 ? 0.187 1.121 -0.870 1.00 98.31 91 ALA A N 1
ATOM 707 C CA . ALA A 1 91 ? -0.597 1.078 0.363 1.00 98.31 91 ALA A CA 1
ATOM 708 C C . ALA A 1 91 ? -2.095 1.285 0.099 1.00 98.31 91 ALA A C 1
ATOM 710 O O . ALA A 1 91 ? -2.914 0.563 0.660 1.00 98.31 91 ALA A O 1
ATOM 711 N N . HIS A 1 92 ? -2.443 2.213 -0.792 1.00 98.62 92 HIS A N 1
ATOM 712 C CA . HIS A 1 92 ? -3.814 2.459 -1.233 1.00 98.62 92 HIS A CA 1
ATOM 713 C C . HIS A 1 92 ? -4.447 1.178 -1.806 1.00 98.62 92 HIS A C 1
ATOM 715 O O . HIS A 1 92 ? -5.474 0.709 -1.321 1.00 98.62 92 HIS A O 1
ATOM 721 N N . GLU A 1 93 ? -3.784 0.529 -2.765 1.00 97.88 93 GLU A N 1
ATOM 722 C CA . GLU A 1 93 ? -4.286 -0.720 -3.355 1.00 97.88 93 GLU A CA 1
ATOM 723 C C . GLU A 1 93 ? -4.316 -1.888 -2.360 1.00 97.88 93 GLU A C 1
ATOM 725 O O . GLU A 1 93 ? -5.201 -2.743 -2.395 1.00 97.88 93 GLU A O 1
ATOM 730 N N . TYR A 1 94 ? -3.373 -1.918 -1.419 1.00 96.81 94 TYR A N 1
ATOM 731 C CA . TYR A 1 94 ? -3.389 -2.889 -0.331 1.00 96.81 94 TYR A CA 1
ATOM 732 C C . TYR A 1 94 ? -4.630 -2.738 0.559 1.00 96.81 94 TYR A C 1
ATOM 734 O O . TYR A 1 94 ? -5.224 -3.736 0.966 1.00 96.81 94 TYR A O 1
ATOM 742 N N . LEU A 1 95 ? -5.060 -1.506 0.836 1.00 96.94 95 LEU A N 1
ATOM 743 C CA . LEU A 1 95 ? -6.289 -1.259 1.584 1.00 96.94 95 LEU A CA 1
ATOM 744 C C . LEU A 1 95 ? -7.520 -1.724 0.807 1.00 96.94 95 LEU A C 1
ATOM 746 O O . LEU A 1 95 ? -8.367 -2.388 1.397 1.00 96.94 95 LEU A O 1
ATOM 750 N N . HIS A 1 96 ? -7.588 -1.496 -0.507 1.00 96.50 96 HIS A N 1
ATOM 751 C CA . HIS A 1 96 ? -8.680 -2.022 -1.340 1.00 96.50 96 HIS A CA 1
ATOM 752 C C . HIS A 1 96 ? -8.809 -3.549 -1.270 1.00 96.50 96 HIS A C 1
ATOM 754 O O . HIS A 1 96 ? -9.924 -4.077 -1.261 1.00 96.50 96 HIS A O 1
ATOM 760 N N . LEU A 1 97 ? -7.698 -4.282 -1.131 1.00 94.69 97 LEU A N 1
ATOM 761 C CA . LEU A 1 97 ? -7.736 -5.731 -0.899 1.00 94.69 97 LEU A CA 1
ATOM 762 C C . LEU A 1 97 ? -8.405 -6.101 0.434 1.00 94.69 97 LEU A C 1
ATOM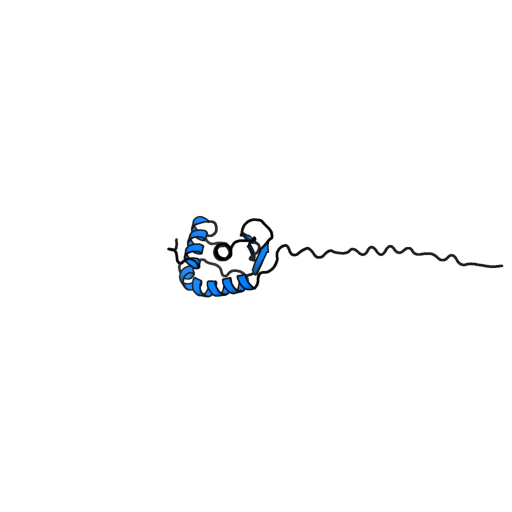 764 O O . LEU A 1 97 ? -9.237 -7.007 0.466 1.00 94.69 97 LEU A O 1
ATOM 768 N N . HIS A 1 98 ? -8.058 -5.407 1.519 1.00 93.62 98 HIS A N 1
ATOM 769 C CA . HIS A 1 98 ? -8.604 -5.657 2.859 1.00 93.62 98 HIS A CA 1
ATOM 770 C C . HIS A 1 98 ? -10.048 -5.186 3.028 1.00 93.62 98 HIS A C 1
ATOM 772 O O . HIS A 1 98 ? -10.834 -5.808 3.743 1.00 93.62 98 HIS A O 1
ATOM 778 N N . PHE A 1 99 ? -10.390 -4.081 2.372 1.00 95.00 99 PHE A N 1
ATOM 779 C CA . PHE A 1 99 ? -11.688 -3.430 2.459 1.00 95.00 99 PHE A CA 1
ATOM 780 C C . PHE A 1 99 ? -12.662 -3.896 1.367 1.00 95.00 99 PHE A C 1
ATOM 782 O O . PHE A 1 99 ? -13.763 -3.363 1.277 1.00 95.00 99 PHE A O 1
ATOM 789 N N . ARG A 1 100 ? -12.320 -4.916 0.565 1.00 91.69 100 ARG A N 1
ATOM 790 C CA . ARG A 1 100 ? -13.101 -5.369 -0.607 1.00 91.69 100 ARG A CA 1
ATOM 791 C C . ARG A 1 100 ? -14.609 -5.552 -0.383 1.00 91.69 100 ARG A C 1
ATOM 793 O O . ARG A 1 100 ? -15.384 -5.382 -1.323 1.00 91.69 100 ARG A O 1
ATOM 800 N N . HIS A 1 101 ? -15.029 -5.909 0.832 1.00 92.19 101 HIS A N 1
ATOM 801 C CA . HIS A 1 101 ? -16.439 -6.030 1.220 1.00 92.19 101 HIS A CA 1
ATOM 802 C C . HIS A 1 101 ? -16.816 -5.145 2.425 1.00 92.19 101 HIS A C 1
ATOM 804 O O . HIS A 1 101 ? -17.935 -5.227 2.931 1.00 92.19 101 HIS A O 1
ATOM 810 N N . HIS A 1 102 ? -15.907 -4.281 2.875 1.00 94.81 102 HIS A N 1
ATOM 811 C CA . HIS A 1 102 ? -16.161 -3.306 3.928 1.00 94.81 102 HIS A CA 1
ATOM 812 C C . HIS A 1 102 ? -16.985 -2.127 3.366 1.00 94.81 102 HIS A C 1
ATOM 814 O O . HIS A 1 102 ? -16.758 -1.727 2.221 1.00 94.81 102 HIS A O 1
ATOM 820 N N . PRO A 1 103 ? -17.900 -1.507 4.141 1.00 94.94 103 PRO A N 1
ATOM 821 C CA . PRO A 1 103 ? -18.707 -0.372 3.670 1.00 94.94 103 PRO A CA 1
ATOM 822 C C . PRO A 1 103 ? -17.883 0.788 3.092 1.00 94.94 103 PRO A C 1
ATOM 824 O O . PRO A 1 103 ? -18.249 1.357 2.069 1.00 94.94 103 PRO A O 1
ATOM 827 N N . ASN A 1 104 ? -16.735 1.077 3.708 1.00 95.75 104 ASN A N 1
ATOM 828 C CA . ASN A 1 104 ? -15.813 2.130 3.263 1.00 95.75 104 ASN A CA 1
ATOM 829 C C . ASN A 1 104 ? -14.851 1.686 2.146 1.00 95.75 104 ASN A C 1
ATOM 831 O O . ASN A 1 104 ? -14.028 2.474 1.708 1.00 95.75 104 ASN A O 1
ATOM 835 N N . GLY A 1 105 ? -14.915 0.440 1.667 1.00 94.12 105 GLY A N 1
ATOM 836 C CA . GLY A 1 105 ? -13.968 -0.066 0.664 1.00 94.12 105 GLY A CA 1
ATOM 837 C C . GLY A 1 105 ? -14.103 0.525 -0.732 1.00 94.12 105 GLY A C 1
ATOM 838 O O . GLY A 1 105 ? -13.300 0.223 -1.599 1.00 94.12 105 GLY A O 1
ATOM 839 N N . ARG A 1 106 ? -15.130 1.342 -0.965 1.00 95.25 106 ARG A N 1
ATOM 840 C CA . ARG A 1 106 ? -15.306 2.134 -2.193 1.00 95.25 106 ARG A CA 1
ATOM 841 C C . ARG A 1 106 ? -15.276 3.636 -1.925 1.00 95.25 106 ARG A C 1
ATOM 843 O O . ARG A 1 106 ? -15.576 4.428 -2.815 1.00 95.25 106 ARG A O 1
ATOM 850 N N . ASP A 1 107 ? -14.990 4.021 -0.688 1.00 97.69 107 ASP A N 1
ATOM 851 C CA . ASP A 1 107 ? -14.837 5.411 -0.292 1.00 97.69 107 ASP A CA 1
ATOM 852 C C . ASP A 1 107 ? -13.375 5.804 -0.534 1.00 97.69 107 ASP A C 1
ATOM 854 O O . ASP A 1 107 ? -12.514 5.642 0.327 1.00 97.69 107 ASP A O 1
ATOM 858 N N . GLU A 1 108 ? -13.079 6.242 -1.760 1.00 97.69 108 GLU A N 1
ATOM 859 C CA . GLU A 1 108 ? -11.718 6.610 -2.172 1.00 97.69 108 GLU A CA 1
ATOM 860 C C . GLU A 1 108 ? -11.079 7.674 -1.256 1.00 97.69 108 GLU A C 1
ATOM 862 O O . GLU A 1 108 ? -9.918 7.496 -0.889 1.00 97.69 108 GLU A O 1
ATOM 867 N N . PRO A 1 109 ? -11.786 8.743 -0.816 1.00 98.50 109 PRO A N 1
ATOM 868 C CA . PRO A 1 109 ? -11.255 9.662 0.193 1.00 98.50 109 PRO A CA 1
ATOM 869 C C . PRO A 1 109 ? -10.848 8.980 1.503 1.00 98.50 109 PRO A C 1
ATOM 871 O O . PRO A 1 109 ? -9.767 9.265 2.021 1.00 98.50 109 PRO A O 1
ATOM 874 N N . PHE A 1 110 ? -11.680 8.075 2.030 1.00 98.00 110 PHE A N 1
ATOM 875 C CA . PHE A 1 110 ? -11.361 7.316 3.240 1.00 98.00 110 PHE A CA 1
ATOM 876 C C . PHE A 1 110 ? -10.121 6.431 3.041 1.00 98.00 110 PHE A C 1
ATOM 878 O O . PHE A 1 110 ? -9.213 6.441 3.874 1.00 98.00 110 PHE A O 1
ATOM 885 N N . ILE A 1 111 ? -10.061 5.686 1.931 1.00 98.25 111 ILE A N 1
ATOM 886 C CA . ILE A 1 111 ? -8.940 4.788 1.616 1.00 98.25 111 ILE A CA 1
ATOM 887 C C . ILE A 1 111 ? -7.642 5.577 1.429 1.00 98.25 111 ILE A C 1
ATOM 889 O O . ILE A 1 111 ? -6.612 5.204 1.993 1.00 98.25 111 ILE A O 1
ATOM 893 N N . GLU A 1 112 ? -7.689 6.698 0.712 1.00 98.38 112 GLU A N 1
ATOM 894 C CA . GLU A 1 112 ? -6.536 7.573 0.503 1.00 98.38 112 GLU A CA 1
ATOM 895 C C . GLU A 1 112 ? -6.038 8.175 1.822 1.00 98.38 112 GLU A C 1
ATOM 897 O O . GLU A 1 112 ? -4.843 8.120 2.120 1.00 98.38 112 GLU A O 1
ATOM 902 N N . GLN A 1 113 ? -6.941 8.702 2.657 1.00 98.44 113 GLN A N 1
ATOM 903 C CA . GLN A 1 113 ? -6.564 9.261 3.956 1.00 98.44 113 GLN A CA 1
ATOM 904 C C . GLN A 1 113 ? -5.936 8.195 4.862 1.00 98.44 113 GLN A C 1
ATOM 906 O O . GLN A 1 113 ? -4.909 8.446 5.496 1.00 98.44 113 GLN A O 1
ATOM 911 N N . LEU A 1 114 ? -6.502 6.987 4.889 1.00 98.44 114 LEU A N 1
ATOM 912 C CA . LEU A 1 114 ? -5.938 5.880 5.651 1.00 98.44 114 LEU A CA 1
ATOM 913 C C . LEU A 1 114 ? -4.567 5.452 5.099 1.00 98.44 114 LEU A C 1
ATOM 915 O O . LEU A 1 114 ? -3.647 5.224 5.883 1.00 98.44 114 LEU A O 1
ATOM 919 N N . ALA A 1 115 ? -4.374 5.406 3.777 1.00 98.50 115 ALA A N 1
ATOM 920 C CA . ALA A 1 115 ? -3.074 5.110 3.169 1.00 98.50 115 ALA A CA 1
ATOM 921 C C . ALA A 1 115 ? -2.009 6.140 3.577 1.00 98.50 115 ALA A C 1
ATOM 923 O O . ALA A 1 115 ? -0.883 5.778 3.933 1.00 98.50 115 ALA A O 1
ATOM 924 N N . ARG A 1 116 ? -2.372 7.427 3.597 1.00 98.50 116 ARG A N 1
ATOM 925 C CA . ARG A 1 116 ? -1.494 8.509 4.061 1.00 98.50 116 ARG A CA 1
ATOM 926 C C . ARG A 1 116 ? -1.199 8.408 5.553 1.00 98.50 116 ARG A C 1
ATOM 928 O O . ARG A 1 116 ? -0.045 8.570 5.939 1.00 98.50 116 ARG A O 1
ATOM 935 N N . ALA A 1 117 ? -2.176 8.051 6.384 1.00 98.12 117 ALA A N 1
ATOM 936 C CA . ALA A 1 117 ? -1.935 7.777 7.800 1.00 98.12 117 ALA A CA 1
ATOM 937 C C . ALA A 1 117 ? -0.902 6.649 7.994 1.00 98.12 117 ALA A C 1
ATOM 939 O O . ALA A 1 117 ? 0.019 6.774 8.800 1.00 98.12 117 ALA A O 1
ATOM 940 N N . LEU A 1 118 ? -0.995 5.581 7.196 1.00 97.50 118 LEU A N 1
ATOM 941 C CA . LEU A 1 118 ? -0.089 4.430 7.259 1.00 97.50 118 LEU A CA 1
ATOM 942 C C . LEU A 1 118 ? 1.333 4.711 6.748 1.00 97.50 118 LEU A C 1
ATOM 944 O O . LEU A 1 118 ? 2.288 4.124 7.262 1.00 97.50 118 LEU A O 1
ATOM 948 N N . ILE A 1 119 ? 1.481 5.560 5.727 1.00 97.19 119 ILE A N 1
ATOM 949 C CA . ILE A 1 119 ? 2.767 5.818 5.052 1.00 97.19 119 ILE A CA 1
ATOM 950 C C . ILE A 1 119 ? 3.461 7.080 5.565 1.00 97.19 119 ILE A C 1
ATOM 952 O O . ILE A 1 119 ? 4.683 7.097 5.700 1.00 97.19 119 ILE A O 1
ATOM 956 N N . LEU A 1 120 ? 2.693 8.132 5.834 1.00 96.44 120 LEU A N 1
ATOM 957 C CA . LEU A 1 120 ? 3.189 9.464 6.182 1.00 96.44 120 LEU A CA 1
ATOM 958 C C . LEU A 1 120 ? 2.995 9.795 7.670 1.00 96.44 120 LEU A C 1
ATOM 960 O O . LEU A 1 120 ? 3.539 10.791 8.140 1.00 96.44 120 LEU A O 1
ATOM 964 N N . GLY A 1 121 ? 2.250 8.973 8.420 1.00 95.50 121 GLY A N 1
ATOM 965 C CA . GLY A 1 121 ? 1.949 9.233 9.833 1.00 95.50 121 GLY A CA 1
ATOM 966 C C . GLY A 1 121 ? 0.925 10.350 10.040 1.00 95.50 121 GLY A C 1
ATOM 967 O O . GLY A 1 121 ? 0.914 11.000 11.084 1.00 95.50 121 GLY A O 1
ATOM 968 N N . GLU A 1 122 ? 0.093 10.605 9.034 1.00 96.94 122 GLU A N 1
ATOM 969 C CA . GLU A 1 122 ? -0.994 11.577 9.118 1.00 96.94 122 GLU A CA 1
ATOM 970 C C . GLU A 1 122 ? -2.138 11.102 10.030 1.00 96.94 122 GLU A C 1
ATOM 972 O O . GLU A 1 122 ? -2.239 9.909 10.333 1.00 96.94 122 GLU A O 1
ATOM 977 N N . PRO A 1 123 ? -3.020 12.013 10.482 1.00 96.50 123 PRO A N 1
ATOM 978 C CA . PRO A 1 123 ? -4.201 11.624 11.243 1.00 96.50 123 PRO A CA 1
ATOM 979 C C . PRO A 1 123 ? -5.099 10.656 10.443 1.00 96.50 123 PRO A C 1
ATOM 981 O O . PRO A 1 123 ? -5.431 10.967 9.293 1.00 96.50 123 PRO A O 1
ATOM 984 N N . PRO A 1 124 ? -5.506 9.510 11.027 1.00 94.62 124 PRO A N 1
ATOM 985 C CA . PRO A 1 124 ? -6.417 8.575 10.370 1.00 94.62 124 PRO A CA 1
ATOM 986 C C . PRO A 1 124 ? -7.825 9.181 10.189 1.00 94.62 124 PRO A C 1
ATOM 988 O O . PRO A 1 124 ? -8.151 10.149 10.885 1.00 94.62 124 PRO A O 1
ATOM 991 N N . PRO A 1 125 ? -8.630 8.641 9.253 1.00 93.62 125 PRO A N 1
ATOM 992 C CA . PRO A 1 125 ? -10.024 9.044 9.047 1.00 93.62 125 PRO A CA 1
ATOM 993 C C . PRO A 1 125 ? -10.951 8.702 10.225 1.00 93.62 125 PRO A C 1
ATOM 995 O O . PRO A 1 125 ? -10.627 7.777 11.007 1.00 93.62 125 PRO A O 1
#